Protein AF-A0A550HE58-F1 (afdb_monomer_lite)

pLDDT: mean 81.46, std 20.0, range [31.56, 97.31]

Secondary structure (DSSP, 8-state):
--------------TTSSSSTTS-HHHHHHHHHHHHHHHHSSPPPHHHHHHHHHTTT---TTSPPPPHHHHGGGHHHHHHHHHHHHHHHH-SS--HHHHHHHHHHTT-B-GGGPBPPHHHHHTTHHHHHHHHHHHHHHTTTS------

Sequence (148 aa):
MKASLKNTPPGDTPASTTTLSELSTVDRYYLAWHTFQQQHGHEPQGPELSQYLAERNVLDRKGKHIKPRALTRYYLEFRIYSTWAEHRAHTTNPRLDQVARDLTQRGVTAQYNKPIRASDLNKYLDTFQRRYNTLQTRSGAAPIRAAR

Radius of gyration: 20.32 Å; chains: 1; bounding box: 31×35×84 Å

Foldseek 3Di:
DDDDDDDDDPDDPPPDPPQPPPDDLVLLLLVLQVVCCVVPVDGDQLVRSQVSCVVVQNAPPVSHGDGSVVSVVCVLVSLLLVLQLVQVVVDVDRDLQVSQVVCVVVQRADPPSHRQHSVNCVVCVVVSVVSSVSVVVVCPVDDPDDDD

Structure (mmCIF, N/CA/C/O backbone):
data_AF-A0A550HE58-F1
#
_entry.id   AF-A0A550HE58-F1
#
loop_
_atom_site.group_PDB
_atom_site.id
_atom_site.type_symbol
_atom_site.label_atom_id
_atom_site.label_alt_id
_atom_site.label_comp_id
_atom_site.label_asym_id
_atom_site.label_entity_id
_atom_site.label_seq_id
_atom_site.pdbx_PDB_ins_code
_atom_site.Cartn_x
_atom_site.Cartn_y
_atom_site.Cartn_z
_atom_site.occupancy
_atom_site.B_iso_or_equiv
_atom_site.auth_seq_id
_atom_site.auth_comp_id
_atom_site.auth_asym_id
_atom_site.auth_atom_id
_atom_site.pdbx_PDB_model_num
ATOM 1 N N . MET A 1 1 ? -0.180 -14.732 66.973 1.00 36.84 1 MET A N 1
ATOM 2 C CA . MET A 1 1 ? 0.874 -14.098 66.151 1.00 36.84 1 MET A CA 1
ATOM 3 C C . MET A 1 1 ? 0.758 -14.627 64.724 1.00 36.84 1 MET A C 1
ATOM 5 O O . MET A 1 1 ? 0.722 -15.837 64.612 1.00 36.84 1 MET A O 1
ATOM 9 N N . LYS A 1 2 ? 0.672 -13.717 63.728 1.00 38.09 2 LYS A N 1
ATOM 10 C CA . LYS A 1 2 ? 1.151 -13.763 62.314 1.00 38.09 2 LYS A CA 1
ATOM 11 C C . LYS A 1 2 ? 0.925 -15.048 61.475 1.00 38.09 2 LYS A C 1
ATOM 13 O O . LYS A 1 2 ? 1.176 -16.132 61.955 1.00 38.09 2 LYS A O 1
ATOM 18 N N . ALA A 1 3 ? 0.629 -15.053 60.175 1.00 39.09 3 ALA A N 1
ATOM 19 C CA . ALA A 1 3 ? 0.232 -14.087 59.152 1.00 39.09 3 ALA A CA 1
ATOM 20 C C . ALA A 1 3 ? -0.089 -14.899 57.867 1.00 39.09 3 ALA A C 1
ATOM 22 O O . ALA A 1 3 ? 0.381 -16.020 57.700 1.00 39.09 3 ALA A O 1
ATOM 23 N N . SER A 1 4 ? -0.885 -14.294 56.985 1.00 43.75 4 SER A N 1
ATOM 24 C CA . SER A 1 4 ? -1.260 -14.696 55.615 1.00 43.75 4 SER A CA 1
ATOM 25 C C . SER A 1 4 ? -0.083 -14.906 54.647 1.00 43.75 4 SER A C 1
ATOM 27 O O . SER A 1 4 ? 0.916 -14.226 54.830 1.00 43.75 4 SER A O 1
ATOM 29 N N . LEU A 1 5 ? -0.271 -15.710 53.580 1.00 47.97 5 LEU A N 1
ATOM 30 C CA . LEU A 1 5 ? 0.223 -15.552 52.178 1.00 47.97 5 LEU A CA 1
ATOM 31 C C . LEU A 1 5 ? -0.091 -16.862 51.397 1.00 47.97 5 LEU A C 1
ATOM 33 O O . LEU A 1 5 ? 0.506 -17.891 51.676 1.00 47.97 5 LEU A O 1
ATOM 37 N N . LYS A 1 6 ? -1.202 -16.984 50.647 1.00 45.66 6 LYS A N 1
ATOM 38 C CA . LYS A 1 6 ? -1.420 -16.647 49.213 1.00 45.66 6 LYS A CA 1
ATOM 39 C C . LYS A 1 6 ? -0.361 -17.196 48.237 1.00 45.66 6 LYS A C 1
ATOM 41 O O . LYS A 1 6 ? 0.800 -16.837 48.382 1.00 45.66 6 LYS A O 1
ATOM 46 N N . ASN A 1 7 ? -0.809 -17.972 47.231 1.00 44.19 7 ASN A N 1
ATOM 47 C CA . ASN A 1 7 ? -0.508 -17.876 45.776 1.00 44.19 7 ASN A CA 1
ATOM 48 C C . ASN A 1 7 ? -0.814 -19.231 45.085 1.00 44.19 7 ASN A C 1
ATOM 50 O O . ASN A 1 7 ? -0.110 -20.206 45.303 1.00 44.19 7 ASN A O 1
ATOM 54 N N . THR A 1 8 ? -2.004 -19.417 44.500 1.00 53.84 8 THR A N 1
ATOM 55 C CA . THR A 1 8 ? -2.363 -19.187 43.076 1.00 53.84 8 THR A CA 1
ATOM 56 C C . THR A 1 8 ? -1.645 -20.147 42.103 1.00 53.84 8 THR A C 1
ATOM 58 O O . THR A 1 8 ? -0.421 -20.080 42.006 1.00 53.84 8 THR A O 1
ATOM 61 N N . PRO A 1 9 ? -2.365 -21.015 41.356 1.00 48.56 9 PRO A N 1
ATOM 62 C CA . PRO A 1 9 ? -1.778 -21.782 40.252 1.00 48.56 9 PRO A CA 1
ATOM 63 C C . PRO A 1 9 ? -1.384 -20.835 39.102 1.00 48.56 9 PRO A C 1
ATOM 65 O O . PRO A 1 9 ? -2.084 -19.843 38.893 1.00 48.56 9 PRO A O 1
ATOM 68 N N . PRO A 1 10 ? -0.317 -21.102 38.325 1.00 45.88 10 PRO A N 1
ATOM 69 C CA . PRO A 1 10 ? 0.015 -20.297 37.153 1.00 45.88 10 PRO A CA 1
ATOM 70 C C . PRO A 1 10 ? -0.951 -20.641 36.008 1.00 45.88 10 PRO A C 1
ATOM 72 O O . PRO A 1 10 ? -0.620 -21.377 35.084 1.00 45.88 10 PRO A O 1
ATOM 75 N N . GLY A 1 11 ? -2.184 -20.152 36.115 1.00 48.72 11 GLY A N 1
ATOM 76 C CA . GLY A 1 11 ? -3.120 -20.023 35.007 1.00 48.72 11 GLY A CA 1
ATOM 77 C C . GLY A 1 11 ? -2.945 -18.651 34.366 1.00 48.72 11 GLY A C 1
ATOM 78 O O . GLY A 1 11 ? -2.772 -17.660 35.070 1.00 48.72 11 GLY A O 1
ATOM 79 N N . ASP A 1 12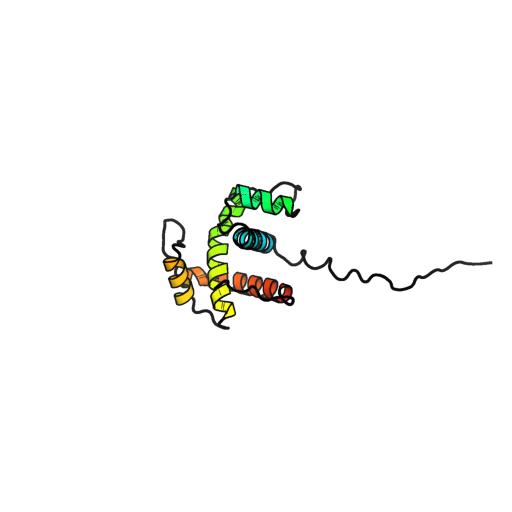 ? -2.996 -18.630 33.040 1.00 46.09 12 ASP A N 1
ATOM 80 C CA . ASP A 1 12 ? -2.936 -17.460 32.163 1.00 46.09 12 ASP A CA 1
ATOM 81 C C . ASP A 1 12 ? -1.553 -16.832 31.978 1.00 46.09 12 ASP A C 1
ATOM 83 O O . ASP A 1 12 ? -1.205 -15.768 32.484 1.00 46.09 12 ASP A O 1
ATOM 87 N N . THR A 1 13 ? -0.782 -17.470 31.097 1.00 50.56 13 THR A N 1
ATOM 88 C CA . THR A 1 13 ? 0.074 -16.712 30.182 1.00 50.56 13 THR A CA 1
ATOM 89 C C . THR A 1 13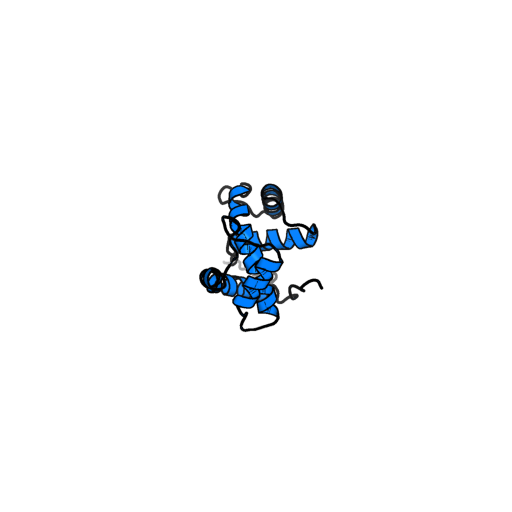 ? -0.853 -15.953 29.225 1.00 50.56 13 THR A C 1
ATOM 91 O O . THR A 1 13 ? -1.512 -16.611 28.417 1.00 50.56 13 THR A O 1
ATOM 94 N N . PRO A 1 14 ? -0.919 -14.608 29.220 1.00 47.88 14 PRO A N 1
ATOM 95 C CA . PRO A 1 14 ? -1.511 -13.891 28.102 1.00 47.88 14 PRO A CA 1
ATOM 96 C C . PRO A 1 14 ? -0.517 -13.934 26.934 1.00 47.88 14 PRO A C 1
ATOM 98 O O . PRO A 1 14 ? 0.147 -12.952 26.602 1.00 47.88 14 PRO A O 1
ATOM 101 N N . ALA A 1 15 ? -0.382 -15.097 26.301 1.00 48.69 15 ALA A N 1
ATOM 102 C CA . ALA A 1 15 ? 0.158 -15.151 24.958 1.00 48.69 15 ALA A CA 1
ATOM 103 C C . ALA A 1 15 ? -0.900 -14.519 24.044 1.00 48.69 15 ALA A C 1
ATOM 105 O O . ALA A 1 15 ? -1.986 -15.077 23.913 1.00 48.69 15 ALA A O 1
ATOM 106 N N . SER A 1 16 ? -0.567 -13.375 23.429 1.00 44.69 16 SER A N 1
ATOM 107 C CA . SER A 1 16 ? -1.172 -12.788 22.205 1.00 44.69 16 SER A CA 1
ATOM 108 C C . SER A 1 16 ? -1.616 -11.316 22.246 1.00 44.69 16 SER A C 1
ATOM 110 O O . SER A 1 16 ? -2.237 -10.869 21.284 1.00 44.69 16 SER A O 1
ATOM 112 N N . THR A 1 17 ? -1.237 -10.498 23.236 1.00 39.91 17 THR A N 1
ATOM 113 C CA . THR A 1 17 ? -1.497 -9.032 23.155 1.00 39.91 17 THR A CA 1
ATOM 114 C C . THR A 1 17 ? -0.313 -8.216 22.610 1.00 39.91 17 THR A C 1
ATOM 116 O O . THR A 1 17 ? -0.454 -7.028 22.330 1.00 39.91 17 THR A O 1
ATOM 119 N N . THR A 1 18 ? 0.844 -8.841 22.369 1.00 40.28 18 THR A N 1
ATOM 120 C CA . THR A 1 18 ? 2.075 -8.174 21.884 1.00 40.28 18 THR A CA 1
ATOM 121 C C . THR A 1 18 ? 2.154 -8.053 20.350 1.00 40.28 18 THR A C 1
ATOM 123 O O . THR A 1 18 ? 3.199 -7.730 19.807 1.00 40.28 18 THR A O 1
ATOM 126 N N . THR A 1 19 ? 1.080 -8.312 19.594 1.00 51.94 19 THR A N 1
ATOM 127 C CA . THR A 1 19 ? 1.195 -8.507 18.129 1.00 51.94 19 THR A CA 1
ATOM 128 C C . THR A 1 19 ? 0.869 -7.277 17.267 1.00 51.94 19 THR A C 1
ATOM 130 O O . THR A 1 19 ? 1.211 -7.254 16.086 1.00 51.94 19 THR A O 1
ATOM 133 N N . LEU A 1 20 ? 0.235 -6.225 17.808 1.00 51.94 20 LEU A N 1
ATOM 134 C CA . LEU A 1 20 ? -0.085 -4.989 17.060 1.00 51.94 20 LEU A CA 1
ATOM 135 C C . LEU A 1 20 ? 0.863 -3.812 17.344 1.00 51.94 20 LEU A C 1
ATOM 137 O O . LEU A 1 20 ? 0.947 -2.904 16.511 1.00 51.94 20 LEU A O 1
ATOM 141 N N . SER A 1 21 ? 1.573 -3.836 18.477 1.00 52.69 21 SER A N 1
ATOM 142 C CA . SER A 1 21 ? 2.456 -2.744 18.917 1.00 52.69 21 SER A CA 1
ATOM 143 C C . SER A 1 21 ? 3.740 -2.617 18.091 1.00 52.69 21 SER A C 1
ATOM 145 O O . SER A 1 21 ? 4.291 -1.525 18.009 1.00 52.69 21 SER A O 1
ATOM 147 N N . GLU A 1 22 ? 4.188 -3.687 17.428 1.00 70.25 22 GLU A N 1
ATOM 148 C CA . GLU A 1 22 ? 5.395 -3.672 16.580 1.00 70.25 22 GLU A CA 1
ATOM 149 C C . GLU A 1 22 ? 5.136 -3.168 15.152 1.00 70.25 22 GLU A C 1
ATOM 151 O O . GLU A 1 22 ? 6.059 -2.743 14.447 1.00 70.25 22 GLU A O 1
ATOM 156 N N . LEU A 1 23 ? 3.875 -3.183 14.701 1.00 81.56 23 LEU A N 1
ATOM 157 C CA . LEU A 1 23 ? 3.534 -2.636 13.394 1.00 81.56 23 LEU A CA 1
ATOM 158 C C . LEU A 1 23 ? 3.645 -1.118 13.419 1.00 81.56 23 LEU A C 1
ATOM 160 O O . LEU A 1 23 ? 3.091 -0.442 14.295 1.00 81.56 23 LEU A O 1
ATOM 164 N N . SER A 1 24 ? 4.277 -0.562 12.386 1.00 88.50 24 SER A N 1
ATOM 165 C CA . SER A 1 24 ? 4.153 0.872 12.175 1.00 88.50 24 SER A CA 1
ATOM 166 C C . SER A 1 24 ? 2.705 1.199 11.809 1.00 88.50 24 SER A C 1
ATOM 168 O O . SER A 1 24 ? 1.944 0.361 11.316 1.00 88.50 24 SER A O 1
ATOM 170 N N . THR A 1 25 ? 2.320 2.453 12.011 1.00 89.88 25 THR A N 1
ATOM 171 C CA . THR A 1 25 ? 1.012 2.950 11.577 1.00 89.88 25 THR A CA 1
ATOM 172 C C . THR A 1 25 ? 0.768 2.696 10.088 1.00 89.88 25 THR A C 1
ATOM 174 O O . THR A 1 25 ? -0.330 2.296 9.712 1.00 89.88 25 THR A O 1
ATOM 177 N N . VAL A 1 26 ? 1.797 2.849 9.252 1.00 91.75 26 VAL A N 1
ATOM 178 C CA . VAL A 1 26 ? 1.692 2.615 7.807 1.00 91.75 26 VAL A CA 1
ATOM 179 C C . VAL A 1 26 ? 1.499 1.128 7.496 1.00 91.75 26 VAL A C 1
ATOM 181 O O . VAL A 1 26 ? 0.722 0.796 6.607 1.00 91.75 26 VAL A O 1
ATOM 184 N N . ASP A 1 27 ? 2.118 0.223 8.261 1.00 91.88 27 ASP A N 1
ATOM 185 C CA . ASP A 1 27 ? 1.924 -1.224 8.078 1.00 91.88 27 ASP A CA 1
ATOM 186 C C . ASP A 1 27 ? 0.485 -1.642 8.421 1.00 91.88 27 ASP A C 1
ATOM 188 O O . ASP A 1 27 ? -0.104 -2.463 7.720 1.00 91.88 27 ASP A O 1
ATOM 192 N N . ARG A 1 28 ? -0.122 -1.031 9.451 1.00 91.69 28 ARG A N 1
ATOM 193 C CA . ARG A 1 28 ? -1.549 -1.234 9.764 1.00 91.69 28 ARG A CA 1
ATOM 194 C C . ARG A 1 28 ? -2.457 -0.747 8.634 1.00 91.69 28 ARG A C 1
ATOM 196 O O . ARG A 1 28 ? -3.420 -1.430 8.297 1.00 91.69 28 ARG A O 1
ATOM 203 N N . TYR A 1 29 ? -2.144 0.399 8.031 1.00 94.50 29 TYR A N 1
ATOM 204 C CA . TYR A 1 29 ? -2.897 0.915 6.883 1.00 94.50 29 TYR A CA 1
ATOM 205 C C . TYR A 1 29 ? -2.765 0.008 5.664 1.00 94.50 29 TYR A C 1
ATOM 207 O O . TYR A 1 29 ? -3.769 -0.275 5.017 1.00 94.50 29 TYR A O 1
ATOM 215 N N . TYR A 1 30 ? -1.554 -0.483 5.386 1.00 95.25 30 TYR A N 1
ATOM 216 C CA . TYR A 1 30 ? -1.318 -1.432 4.305 1.00 95.25 30 TYR A CA 1
ATOM 217 C C . TYR A 1 30 ? -2.129 -2.715 4.505 1.00 95.25 30 TYR A C 1
ATOM 219 O O . TYR A 1 30 ? -2.826 -3.142 3.591 1.00 95.25 30 TYR A O 1
ATOM 227 N N . LEU A 1 31 ? -2.089 -3.308 5.703 1.00 93.50 31 LEU A N 1
ATOM 228 C CA . LEU A 1 31 ? -2.852 -4.523 5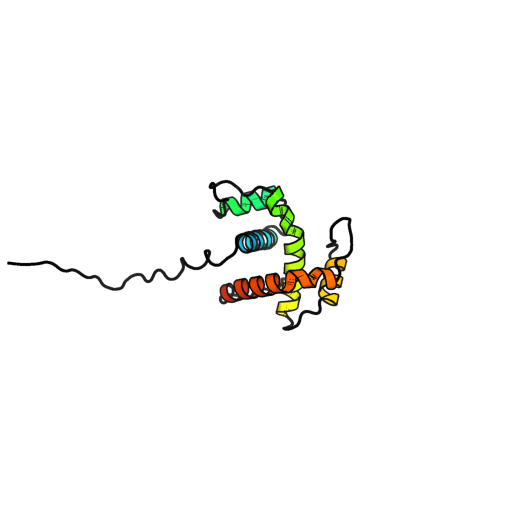.998 1.00 93.50 31 LEU A CA 1
ATOM 229 C C . LEU A 1 31 ? -4.354 -4.312 5.830 1.00 93.50 31 LEU A C 1
ATOM 231 O O . LEU A 1 31 ? -5.026 -5.165 5.255 1.00 93.50 31 LEU A O 1
ATOM 235 N N . ALA A 1 32 ? -4.878 -3.179 6.295 1.00 94.62 32 ALA A N 1
ATOM 236 C CA . ALA A 1 32 ? -6.279 -2.837 6.108 1.00 94.62 32 ALA A CA 1
ATOM 237 C C . ALA A 1 32 ? -6.631 -2.686 4.620 1.00 94.62 32 ALA A C 1
ATOM 239 O O . ALA A 1 32 ? -7.587 -3.302 4.161 1.00 94.62 32 ALA A O 1
ATOM 240 N N . TRP A 1 33 ? -5.821 -1.944 3.860 1.00 96.50 33 TRP A N 1
ATOM 241 C CA . TRP A 1 33 ? -5.991 -1.732 2.419 1.00 96.50 33 TRP A CA 1
ATOM 242 C C . TRP A 1 33 ? -5.919 -3.041 1.621 1.00 96.50 33 TRP A C 1
ATOM 244 O O . TRP A 1 33 ? -6.740 -3.280 0.736 1.00 96.50 33 TRP A O 1
ATOM 254 N N . HIS A 1 34 ? -4.972 -3.915 1.961 1.00 94.81 34 HIS A N 1
ATOM 255 C CA . HIS A 1 34 ? -4.812 -5.220 1.328 1.00 94.81 34 HIS A CA 1
ATOM 256 C C . HIS A 1 34 ? -5.978 -6.154 1.676 1.00 94.81 34 HIS A C 1
ATOM 258 O O . HIS A 1 34 ? -6.555 -6.777 0.793 1.00 94.81 34 HIS A O 1
ATOM 264 N N . THR A 1 35 ? -6.379 -6.219 2.950 1.00 93.75 35 THR A N 1
ATOM 265 C CA . THR A 1 35 ? -7.501 -7.071 3.383 1.00 93.75 35 THR A CA 1
ATOM 266 C C . THR A 1 35 ? -8.822 -6.606 2.777 1.00 93.75 35 THR A C 1
ATOM 268 O O . THR A 1 35 ? -9.613 -7.443 2.357 1.00 93.75 35 THR A O 1
ATOM 271 N N . PHE A 1 36 ? -9.043 -5.291 2.676 1.00 95.62 36 PHE A N 1
ATOM 272 C CA . PHE A 1 36 ? -10.224 -4.740 2.015 1.00 95.62 36 PHE A CA 1
ATOM 273 C C . PHE A 1 36 ? -10.334 -5.253 0.574 1.00 95.62 36 PHE A C 1
ATOM 275 O O . PHE A 1 36 ? -11.374 -5.770 0.186 1.00 95.62 36 PHE A O 1
ATOM 282 N N . GLN A 1 37 ? -9.248 -5.193 -0.204 1.00 95.38 37 GLN A N 1
ATOM 283 C CA . GLN A 1 37 ? -9.245 -5.703 -1.580 1.00 95.38 37 GLN A CA 1
ATOM 284 C C . GLN A 1 37 ? -9.559 -7.194 -1.667 1.00 95.38 37 GLN A C 1
ATOM 286 O O . GLN A 1 37 ? -10.313 -7.601 -2.543 1.00 95.38 37 GLN A O 1
ATOM 291 N N . GLN A 1 38 ? -9.027 -8.003 -0.749 1.00 93.06 38 GLN A N 1
ATOM 292 C CA . GLN A 1 38 ? -9.325 -9.438 -0.708 1.00 93.06 38 GLN A CA 1
ATOM 293 C C . GLN A 1 38 ? -10.805 -9.717 -0.402 1.00 93.06 38 GLN A C 1
ATOM 295 O O . GLN A 1 38 ? -11.355 -10.700 -0.885 1.00 93.06 38 GLN A O 1
ATOM 300 N N . GLN A 1 39 ? -11.454 -8.861 0.392 1.00 94.38 39 GLN A N 1
ATOM 301 C CA . GLN A 1 39 ? -12.861 -9.019 0.775 1.00 94.38 39 GLN A CA 1
ATOM 302 C C . GLN A 1 39 ? -13.835 -8.465 -0.270 1.00 94.38 39 GLN A C 1
ATOM 304 O O . GLN A 1 39 ? -14.884 -9.060 -0.498 1.00 94.38 39 GLN A O 1
ATOM 309 N N . HIS A 1 40 ? -13.499 -7.337 -0.893 1.00 94.38 40 HIS A N 1
ATOM 310 C CA . HIS A 1 40 ? -14.412 -6.583 -1.756 1.00 94.38 40 HIS A CA 1
ATOM 311 C C . HIS A 1 40 ? -14.085 -6.696 -3.252 1.00 94.38 40 HIS A C 1
ATOM 313 O O . HIS A 1 40 ? -14.884 -6.280 -4.086 1.00 94.38 40 HIS A O 1
ATOM 319 N N . GLY A 1 41 ? -12.921 -7.240 -3.618 1.00 93.69 41 GLY A N 1
ATOM 320 C CA . GLY A 1 41 ? -12.500 -7.415 -5.012 1.00 93.69 41 GLY A CA 1
ATOM 321 C C . GLY A 1 41 ? -12.080 -6.126 -5.727 1.00 93.69 41 GLY A C 1
ATOM 322 O O . GLY A 1 41 ? -11.767 -6.167 -6.914 1.00 93.69 41 GLY A O 1
ATOM 323 N N . HIS A 1 42 ? -12.049 -4.986 -5.033 1.00 93.44 42 HIS A N 1
ATOM 324 C CA . HIS A 1 42 ? -11.599 -3.708 -5.580 1.00 93.44 42 HIS A CA 1
ATOM 325 C C . HIS A 1 42 ? -10.764 -2.916 -4.573 1.00 93.44 42 HIS A C 1
ATOM 327 O O . HIS A 1 42 ? -10.812 -3.143 -3.362 1.00 93.44 42 HIS A O 1
ATOM 333 N N . GLU A 1 43 ? -9.994 -1.956 -5.080 1.00 93.50 43 GLU A N 1
ATOM 334 C CA . GLU A 1 43 ? -9.230 -1.043 -4.237 1.00 93.50 43 GLU A CA 1
ATOM 335 C C . GLU A 1 43 ? -10.165 -0.078 -3.484 1.00 93.50 43 GLU A C 1
ATOM 337 O O . GLU A 1 43 ? -11.052 0.505 -4.119 1.00 93.50 43 GLU A O 1
ATOM 342 N N . PRO A 1 44 ? -9.986 0.130 -2.163 1.00 95.31 44 PRO A N 1
ATOM 343 C CA . PRO A 1 44 ? -10.836 1.044 -1.410 1.00 95.31 44 PRO A CA 1
ATOM 344 C C . PRO A 1 44 ? -10.567 2.499 -1.782 1.00 95.31 44 PRO A C 1
ATOM 346 O O . PRO A 1 44 ? -9.419 2.949 -1.839 1.00 95.31 44 PRO A O 1
ATOM 349 N N . GLN A 1 45 ? -11.617 3.302 -1.879 1.00 95.81 45 GLN A N 1
ATOM 350 C CA . GLN A 1 45 ? -11.514 4.753 -1.843 1.00 95.81 45 GLN A CA 1
ATOM 351 C C . GLN A 1 45 ? -11.078 5.239 -0.452 1.00 95.81 45 GLN A C 1
ATOM 353 O O . GLN A 1 45 ? -11.185 4.539 0.555 1.00 95.81 45 GLN A O 1
ATOM 358 N N . GLY A 1 46 ? -10.579 6.476 -0.371 1.00 95.12 46 GLY A N 1
ATOM 359 C CA . GLY A 1 46 ? -10.097 7.046 0.893 1.00 95.12 46 GLY A CA 1
ATOM 360 C C . GLY A 1 46 ? -11.112 6.979 2.053 1.00 95.12 46 GLY A C 1
ATOM 361 O O . GLY A 1 46 ? -10.707 6.624 3.162 1.00 95.12 46 GLY A O 1
ATOM 362 N N . PRO A 1 47 ? -12.401 7.328 1.846 1.00 96.94 47 PRO A N 1
ATOM 363 C CA . PRO A 1 47 ? -13.438 7.183 2.870 1.00 96.94 47 PRO A CA 1
ATOM 364 C C . PRO A 1 47 ? -13.701 5.730 3.272 1.00 96.94 47 PRO A C 1
ATOM 366 O O . PRO A 1 47 ? -13.807 5.455 4.463 1.00 96.94 47 PRO A O 1
ATOM 369 N N . GLU A 1 48 ? -13.724 4.805 2.312 1.00 97.31 48 GLU A N 1
ATOM 370 C CA . GLU A 1 48 ? -13.952 3.376 2.569 1.00 97.31 48 GLU A CA 1
ATOM 371 C C . GLU A 1 48 ? -12.844 2.799 3.448 1.00 97.31 48 GLU A C 1
ATOM 373 O O . GLU A 1 48 ? -13.123 2.172 4.466 1.00 97.31 48 GLU A O 1
ATOM 378 N N . LEU A 1 49 ? -11.577 3.097 3.136 1.00 96.94 49 LEU A N 1
ATOM 379 C CA . LEU A 1 49 ? -10.465 2.643 3.969 1.00 96.94 49 LEU A CA 1
ATOM 380 C C . LEU A 1 49 ? -10.479 3.297 5.357 1.00 96.94 49 LEU A C 1
ATOM 382 O O . LEU A 1 49 ? -10.149 2.650 6.349 1.00 96.94 49 LEU A O 1
ATOM 386 N N . SER A 1 50 ? -10.853 4.577 5.438 1.00 96.50 50 SER A N 1
ATOM 387 C CA . SER A 1 50 ? -10.992 5.297 6.710 1.00 96.50 50 SER A CA 1
ATOM 388 C C . SER A 1 50 ? -12.021 4.634 7.625 1.00 96.50 50 SER A C 1
ATOM 390 O O . SER A 1 50 ? -11.732 4.386 8.797 1.00 96.50 50 SER A O 1
ATOM 392 N N . GLN A 1 51 ? -13.190 4.301 7.077 1.00 96.31 51 GLN A N 1
ATOM 393 C CA . GLN A 1 51 ? -14.242 3.590 7.793 1.00 96.31 51 GLN A CA 1
ATOM 394 C C . GLN A 1 51 ? -13.793 2.175 8.177 1.00 96.31 51 GLN A C 1
ATOM 396 O O . GLN A 1 51 ? -13.880 1.802 9.344 1.00 96.31 51 GLN A O 1
ATOM 401 N N . TYR A 1 52 ? -13.227 1.425 7.232 1.00 95.62 52 TYR A N 1
ATOM 402 C CA . TYR A 1 52 ? -12.764 0.055 7.451 1.00 95.62 52 TYR A CA 1
ATOM 403 C C . TYR A 1 52 ? -11.700 -0.053 8.559 1.00 95.62 52 TYR A C 1
ATOM 405 O O . TYR A 1 52 ? -11.659 -1.033 9.311 1.00 95.62 52 TYR A O 1
ATOM 413 N N . LEU A 1 53 ? -10.840 0.966 8.682 1.00 94.69 53 LEU A N 1
ATOM 414 C CA . LEU A 1 53 ? -9.878 1.112 9.778 1.00 94.69 53 LEU A CA 1
ATOM 415 C C . LEU A 1 53 ? -10.567 1.399 11.118 1.00 94.69 53 LEU A C 1
ATOM 417 O O . LEU A 1 53 ? -10.210 0.786 12.125 1.00 94.69 53 LEU A O 1
ATOM 421 N N . ALA A 1 54 ? -11.553 2.298 11.136 1.00 94.38 54 ALA A N 1
ATOM 422 C CA . ALA A 1 54 ? -12.288 2.655 12.347 1.00 94.38 54 ALA A CA 1
ATOM 423 C C . ALA A 1 54 ? -13.089 1.471 12.914 1.00 94.38 54 ALA A C 1
ATOM 425 O O . ALA A 1 54 ? -13.033 1.222 14.115 1.00 94.38 54 ALA A O 1
ATOM 426 N N . GLU A 1 55 ? -13.732 0.677 12.053 1.00 93.44 55 GLU A N 1
ATOM 427 C CA . GLU A 1 55 ? -14.423 -0.572 12.426 1.00 93.44 55 GLU A CA 1
ATOM 428 C C . GLU A 1 55 ? -13.489 -1.590 13.105 1.00 93.44 55 GLU A C 1
ATOM 430 O O . GLU A 1 55 ? -13.930 -2.432 13.882 1.00 93.44 55 GLU A O 1
ATOM 435 N N . ARG A 1 56 ? -12.177 -1.496 12.849 1.00 89.81 56 ARG A N 1
ATOM 436 C CA . ARG A 1 56 ? -11.121 -2.334 13.447 1.00 89.81 56 ARG A CA 1
ATOM 437 C C . ARG A 1 56 ? -10.362 -1.628 14.568 1.00 89.81 56 ARG A C 1
ATOM 439 O O . ARG A 1 56 ? -9.269 -2.055 14.938 1.00 89.81 56 ARG A O 1
ATOM 446 N N . ASN A 1 57 ? -10.924 -0.542 15.094 1.00 90.19 57 ASN A N 1
ATOM 447 C CA . ASN A 1 57 ? -10.352 0.270 16.162 1.00 90.19 57 ASN A CA 1
ATOM 448 C C . ASN A 1 57 ? -8.952 0.842 15.833 1.00 90.19 57 ASN A C 1
ATOM 450 O O . ASN A 1 57 ? -8.148 1.116 16.726 1.00 90.19 57 ASN A O 1
ATOM 454 N N . VAL A 1 58 ? -8.638 1.035 14.544 1.00 90.12 58 VAL A N 1
ATOM 455 C CA . VAL A 1 58 ? -7.419 1.722 14.092 1.00 90.12 58 VAL A CA 1
ATOM 456 C C . VAL A 1 58 ? -7.737 3.201 13.885 1.00 90.12 58 VAL A C 1
ATOM 458 O O . VAL A 1 58 ? -8.151 3.635 12.810 1.00 90.12 58 VAL A O 1
ATOM 461 N N . LEU A 1 59 ? -7.540 3.973 14.950 1.00 90.81 59 LEU A N 1
ATOM 462 C CA . LEU A 1 59 ? -7.882 5.393 15.034 1.00 90.81 59 LEU A CA 1
ATOM 463 C C . LEU A 1 59 ? -6.628 6.276 15.102 1.00 90.81 59 LEU A C 1
ATOM 465 O O . LEU A 1 59 ? -5.504 5.799 15.281 1.00 90.81 59 LEU A O 1
ATOM 469 N N . ASP A 1 60 ? -6.809 7.586 14.932 1.00 88.44 60 ASP A N 1
ATOM 470 C CA . ASP A 1 60 ? -5.736 8.556 15.128 1.00 88.44 60 ASP A CA 1
ATOM 471 C C . ASP A 1 60 ? -5.416 8.743 16.623 1.00 88.44 60 ASP A C 1
ATOM 473 O O . ASP A 1 60 ? -6.078 8.207 17.512 1.00 88.44 60 ASP A O 1
ATOM 477 N N . ARG A 1 61 ? -4.397 9.557 16.924 1.00 85.25 61 ARG A N 1
ATOM 478 C CA . ARG A 1 61 ? -3.979 9.841 18.311 1.00 85.25 61 ARG A CA 1
ATOM 479 C C . ARG A 1 61 ? -5.065 10.504 19.170 1.00 85.25 61 ARG A C 1
ATOM 481 O O . ARG A 1 61 ? -4.907 10.566 20.382 1.00 85.25 61 ARG A O 1
ATOM 488 N N . LYS A 1 62 ? -6.120 11.047 18.558 1.00 89.94 62 LYS A N 1
ATOM 489 C CA . LYS A 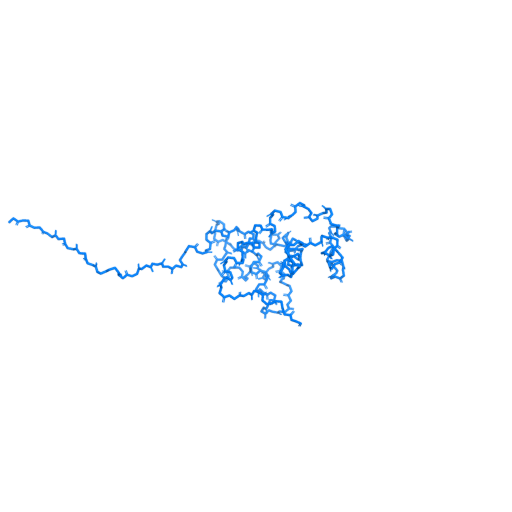1 62 ? -7.261 11.687 19.224 1.00 89.94 62 LYS A CA 1
ATOM 490 C C . LYS A 1 62 ? -8.491 10.769 19.262 1.00 89.94 62 LYS A C 1
ATOM 492 O O . LYS A 1 62 ? -9.572 11.253 19.586 1.00 89.94 62 LYS A O 1
ATOM 497 N N . GLY A 1 63 ? -8.351 9.491 18.898 1.00 89.00 63 GLY A N 1
ATOM 498 C CA . GLY A 1 63 ? -9.464 8.543 18.825 1.00 89.00 63 GLY A CA 1
ATOM 499 C C . GLY A 1 63 ? -10.435 8.828 17.675 1.00 89.00 63 GLY A C 1
ATOM 500 O O . GLY A 1 63 ? -11.592 8.430 17.740 1.00 89.00 63 GLY A O 1
ATOM 501 N N . LYS A 1 64 ? -10.005 9.550 16.635 1.00 91.81 64 LYS A N 1
ATOM 502 C CA . LYS A 1 64 ? -10.831 9.876 15.465 1.00 91.81 64 LYS A CA 1
ATOM 503 C C . LYS A 1 64 ? -10.477 9.000 14.271 1.00 91.81 64 LYS A C 1
ATOM 505 O O . LYS A 1 64 ? -9.391 8.429 14.192 1.00 91.81 64 LYS A O 1
ATOM 510 N N . HIS A 1 65 ? -11.384 8.948 13.301 1.00 93.25 65 HIS A N 1
ATOM 511 C CA . HIS A 1 65 ? -11.132 8.284 12.026 1.00 93.25 65 HIS A CA 1
ATOM 512 C C . HIS A 1 65 ? -9.910 8.898 11.332 1.00 93.25 65 HIS A C 1
ATOM 514 O O . HIS A 1 65 ? -9.722 10.121 11.321 1.00 93.25 65 HIS A O 1
ATOM 520 N N . ILE A 1 66 ? -9.092 8.055 10.701 1.00 93.75 66 ILE A N 1
ATOM 521 C CA . ILE A 1 66 ? -7.958 8.533 9.910 1.00 93.75 66 ILE A CA 1
ATOM 522 C C . ILE A 1 66 ? -8.488 9.276 8.687 1.00 93.75 66 ILE A C 1
ATOM 524 O O . ILE A 1 66 ? -9.304 8.747 7.938 1.00 93.75 66 ILE A O 1
ATOM 528 N N . LYS A 1 67 ? -8.015 10.499 8.442 1.00 94.25 67 LYS A N 1
ATOM 529 C CA . LYS A 1 67 ? -8.503 11.303 7.313 1.00 94.25 67 LYS A CA 1
ATOM 530 C C . LYS A 1 67 ? -8.274 10.576 5.974 1.00 94.25 67 LYS A C 1
ATOM 532 O O . LYS A 1 67 ? -7.125 10.233 5.688 1.00 94.25 67 LYS A O 1
ATOM 537 N N . PRO A 1 68 ? -9.289 10.476 5.094 1.00 95.31 68 PRO A N 1
ATOM 538 C CA . PRO A 1 68 ? -9.160 9.875 3.762 1.00 95.31 68 PRO A CA 1
ATOM 539 C C . PRO A 1 68 ? -7.950 10.379 2.968 1.00 95.31 68 PRO A C 1
ATOM 541 O O . PRO A 1 68 ? -7.158 9.599 2.453 1.00 95.31 68 PRO A O 1
ATOM 544 N N . ARG A 1 69 ? -7.733 11.701 2.953 1.00 94.00 69 ARG A N 1
ATOM 545 C CA . ARG A 1 69 ? -6.607 12.335 2.245 1.00 94.00 69 ARG A CA 1
ATOM 546 C C . ARG A 1 69 ? -5.229 11.986 2.819 1.00 94.00 69 ARG A C 1
ATOM 548 O O . ARG A 1 69 ? -4.226 12.182 2.139 1.00 94.00 69 ARG A O 1
ATOM 555 N N . ALA A 1 70 ? -5.146 11.553 4.075 1.00 93.19 70 ALA A N 1
ATOM 556 C CA . ALA A 1 70 ? -3.894 11.055 4.638 1.00 93.19 70 ALA A CA 1
ATOM 557 C C . ALA A 1 70 ? -3.614 9.631 4.142 1.00 93.19 70 ALA A C 1
ATOM 559 O O . ALA A 1 70 ? -2.478 9.331 3.797 1.00 93.19 70 ALA A O 1
ATOM 560 N N . LEU A 1 71 ? -4.652 8.796 4.044 1.00 95.00 71 LEU A N 1
ATOM 561 C CA . LEU A 1 71 ? -4.557 7.410 3.587 1.00 95.00 71 LEU A CA 1
ATOM 562 C C . LEU A 1 71 ? -4.205 7.304 2.102 1.00 95.00 71 LEU A C 1
ATOM 564 O O . LEU A 1 71 ? -3.284 6.576 1.744 1.00 95.00 71 LEU A O 1
ATOM 568 N N . THR A 1 72 ? -4.872 8.081 1.244 1.00 94.06 72 THR A N 1
ATOM 569 C CA . THR A 1 72 ? -4.678 7.997 -0.215 1.00 94.06 72 THR A CA 1
ATOM 570 C C . THR A 1 72 ? -3.259 8.347 -0.668 1.00 94.06 72 THR A C 1
ATOM 572 O O . THR A 1 72 ? -2.824 7.900 -1.726 1.00 94.06 72 THR A O 1
ATOM 575 N N . ARG A 1 73 ? -2.489 9.084 0.147 1.00 93.69 73 ARG A N 1
ATOM 576 C CA . ARG A 1 73 ? -1.063 9.365 -0.109 1.00 93.69 73 ARG A CA 1
ATOM 577 C C . ARG A 1 73 ? -0.203 8.103 -0.129 1.00 93.69 73 ARG A C 1
ATOM 579 O O . ARG A 1 73 ? 0.843 8.110 -0.768 1.00 93.69 73 ARG A O 1
ATOM 586 N N . TYR A 1 74 ? -0.636 7.046 0.554 1.00 94.38 74 TYR A N 1
ATOM 587 C CA . TYR A 1 74 ? 0.095 5.785 0.642 1.00 94.38 74 TYR A CA 1
ATOM 588 C C . TYR A 1 74 ? -0.295 4.780 -0.446 1.00 94.38 74 TYR A C 1
ATOM 590 O O . TYR A 1 74 ? 0.416 3.801 -0.629 1.00 94.38 74 TYR A O 1
ATOM 598 N N . TYR A 1 75 ? -1.377 5.004 -1.200 1.00 94.88 75 TYR A N 1
ATOM 599 C CA . TYR A 1 75 ? -1.900 3.997 -2.138 1.00 94.88 75 TYR A CA 1
ATOM 600 C C . TYR A 1 75 ? -0.897 3.639 -3.230 1.00 94.88 75 TYR A C 1
ATOM 602 O O . TYR A 1 75 ? -0.720 2.468 -3.551 1.00 94.88 75 TYR A O 1
ATOM 610 N N . LEU A 1 76 ? -0.180 4.636 -3.756 1.00 93.88 76 LEU A N 1
ATOM 611 C CA . LEU A 1 76 ? 0.883 4.382 -4.724 1.00 93.88 76 LEU A CA 1
ATOM 612 C C . LEU A 1 76 ? 1.985 3.500 -4.120 1.00 93.88 76 LEU A C 1
ATOM 614 O O . LEU A 1 76 ? 2.378 2.514 -4.734 1.00 93.88 76 LEU A O 1
ATOM 618 N N . GLU A 1 77 ? 2.445 3.813 -2.905 1.00 94.56 77 GLU A N 1
ATOM 619 C CA . GLU A 1 77 ? 3.438 2.992 -2.201 1.00 94.56 77 GLU A CA 1
ATOM 620 C C . GLU A 1 77 ? 2.915 1.571 -1.954 1.00 94.56 77 GLU A C 1
ATOM 622 O O . GLU A 1 77 ? 3.668 0.615 -2.104 1.00 94.56 77 GLU A O 1
ATOM 627 N N . PHE A 1 78 ? 1.631 1.413 -1.623 1.00 95.56 78 PHE A N 1
ATOM 628 C CA . PHE A 1 78 ? 1.020 0.106 -1.386 1.00 95.56 78 PHE A CA 1
ATOM 629 C C . PHE A 1 78 ? 0.972 -0.747 -2.649 1.00 95.56 78 PHE A C 1
ATOM 631 O O . PHE A 1 78 ? 1.401 -1.894 -2.600 1.00 95.56 78 PHE A O 1
ATOM 638 N N . ARG A 1 79 ? 0.566 -0.186 -3.793 1.00 95.31 79 ARG A N 1
ATOM 639 C CA . ARG A 1 79 ? 0.586 -0.893 -5.088 1.00 95.31 79 ARG A CA 1
ATOM 640 C C . ARG A 1 79 ? 2.000 -1.320 -5.487 1.00 95.31 79 ARG A C 1
ATOM 642 O O . ARG A 1 79 ? 2.209 -2.453 -5.927 1.00 95.31 79 ARG A O 1
ATOM 649 N N . ILE A 1 80 ? 2.974 -0.422 -5.302 1.00 94.94 80 ILE A N 1
ATOM 650 C CA . ILE A 1 80 ? 4.392 -0.712 -5.550 1.00 94.94 80 ILE A CA 1
ATOM 651 C C . ILE A 1 80 ? 4.864 -1.846 -4.637 1.00 94.94 80 ILE A C 1
ATOM 653 O O . ILE A 1 80 ? 5.453 -2.814 -5.116 1.00 94.94 80 ILE A O 1
ATOM 657 N N . TYR A 1 81 ? 4.584 -1.742 -3.337 1.00 95.81 81 TYR A N 1
ATOM 658 C CA . TYR A 1 81 ? 4.975 -2.742 -2.354 1.00 95.81 81 TYR A CA 1
ATOM 659 C C . TYR A 1 81 ? 4.344 -4.105 -2.638 1.00 95.81 81 TYR A C 1
ATOM 661 O O . TYR A 1 81 ? 5.067 -5.092 -2.613 1.00 95.81 81 TYR A O 1
ATOM 669 N N . SER A 1 82 ? 3.041 -4.180 -2.933 1.00 94.62 82 SER A N 1
ATOM 670 C CA . SER A 1 82 ? 2.367 -5.446 -3.246 1.00 94.62 82 SER A CA 1
ATOM 671 C C . SER A 1 82 ? 3.003 -6.126 -4.454 1.00 94.62 82 SER A C 1
ATOM 673 O O . SER A 1 82 ? 3.368 -7.294 -4.365 1.00 94.62 82 SER A O 1
ATOM 675 N N . THR A 1 83 ? 3.265 -5.372 -5.528 1.00 94.81 83 THR A N 1
ATOM 676 C CA . THR A 1 83 ? 3.947 -5.916 -6.713 1.00 94.81 83 THR A CA 1
ATOM 677 C C . THR A 1 83 ? 5.362 -6.388 -6.364 1.00 94.81 83 THR A C 1
ATOM 679 O O . THR A 1 83 ? 5.753 -7.496 -6.711 1.00 94.81 83 THR A O 1
ATOM 682 N N . TRP A 1 84 ? 6.142 -5.603 -5.616 1.00 95.38 84 TRP A N 1
ATOM 683 C CA . TRP A 1 84 ? 7.475 -6.028 -5.173 1.00 95.38 84 TRP A CA 1
ATOM 684 C C . TRP A 1 84 ? 7.430 -7.271 -4.262 1.00 95.38 84 TRP A C 1
ATOM 686 O O . TRP A 1 84 ? 8.275 -8.158 -4.386 1.00 95.38 84 TRP A O 1
ATOM 696 N N . ALA A 1 85 ? 6.447 -7.358 -3.363 1.00 94.12 85 ALA A N 1
ATOM 697 C CA . ALA A 1 85 ? 6.287 -8.454 -2.413 1.00 94.12 85 ALA A CA 1
ATOM 698 C C . ALA A 1 85 ? 5.896 -9.767 -3.106 1.00 94.12 85 ALA A C 1
ATOM 700 O O . ALA A 1 85 ? 6.389 -10.819 -2.704 1.00 94.12 85 ALA A O 1
ATOM 701 N N . GLU A 1 86 ? 5.086 -9.710 -4.169 1.00 92.69 86 GLU A N 1
ATOM 702 C CA . GLU A 1 86 ? 4.802 -10.858 -5.042 1.00 92.69 86 GLU A CA 1
ATOM 703 C C . GLU A 1 86 ? 6.098 -11.411 -5.653 1.00 92.69 86 GLU A C 1
ATOM 705 O O . GLU A 1 86 ? 6.384 -12.602 -5.541 1.00 92.69 86 GLU A O 1
ATOM 710 N N . HIS A 1 87 ? 6.951 -10.545 -6.211 1.00 93.00 87 HIS A N 1
ATOM 711 C CA . HIS A 1 87 ? 8.266 -10.964 -6.713 1.00 93.00 87 HIS A CA 1
ATOM 712 C C . HIS A 1 87 ? 9.136 -11.552 -5.596 1.00 93.00 87 HIS A C 1
ATOM 714 O O . HIS A 1 87 ? 9.756 -12.600 -5.775 1.00 93.00 87 HIS A O 1
ATOM 720 N N . ARG A 1 88 ? 9.157 -10.921 -4.415 1.00 92.69 88 ARG A N 1
ATOM 721 C CA . ARG A 1 88 ? 9.934 -11.382 -3.250 1.00 92.69 88 ARG A CA 1
ATOM 722 C C . ARG A 1 88 ? 9.494 -12.748 -2.721 1.00 92.69 88 ARG A C 1
ATOM 724 O O . ARG A 1 88 ? 10.324 -13.452 -2.145 1.00 92.69 88 ARG A O 1
ATOM 731 N N . ALA A 1 89 ? 8.233 -13.126 -2.922 1.00 89.69 89 ALA A N 1
ATOM 732 C CA . ALA A 1 89 ? 7.718 -14.440 -2.549 1.00 89.69 89 ALA A CA 1
ATOM 733 C C . ALA A 1 89 ? 8.298 -15.571 -3.417 1.00 89.69 89 ALA A C 1
ATOM 735 O O . ALA A 1 89 ? 8.419 -16.700 -2.948 1.00 89.69 89 ALA A O 1
ATOM 736 N N . HIS A 1 90 ? 8.695 -15.268 -4.657 1.00 88.81 90 HIS A N 1
ATOM 737 C CA . HIS A 1 90 ? 9.256 -16.243 -5.600 1.00 88.81 90 HIS A CA 1
ATOM 738 C C . HIS A 1 90 ? 10.780 -16.168 -5.731 1.00 88.81 90 HIS A C 1
ATOM 740 O O . HIS A 1 90 ? 11.407 -17.127 -6.176 1.00 88.81 90 HIS A O 1
ATOM 746 N N . THR A 1 91 ? 11.394 -15.044 -5.355 1.00 88.62 91 THR A N 1
ATOM 747 C CA . THR A 1 91 ? 12.846 -14.869 -5.415 1.00 88.62 91 THR A CA 1
ATOM 748 C C . THR A 1 91 ? 13.394 -14.131 -4.204 1.00 88.62 91 THR A C 1
ATOM 750 O O . THR A 1 91 ? 12.810 -13.174 -3.695 1.00 88.62 91 THR A O 1
ATOM 753 N N . THR A 1 92 ? 14.592 -14.531 -3.773 1.00 83.06 92 THR A N 1
ATOM 754 C CA . THR A 1 92 ? 15.316 -13.813 -2.723 1.00 83.06 92 THR A CA 1
ATOM 755 C C . THR A 1 92 ? 15.663 -12.384 -3.141 1.00 83.06 92 THR A C 1
ATOM 757 O O . THR A 1 92 ? 15.592 -11.464 -2.328 1.00 83.06 92 THR A O 1
ATOM 760 N N . ASN A 1 93 ? 16.053 -12.251 -4.413 1.00 84.06 93 ASN A N 1
ATOM 761 C CA . ASN A 1 93 ? 16.541 -11.085 -5.149 1.00 84.06 93 ASN A CA 1
ATOM 762 C C . ASN A 1 93 ? 15.556 -10.431 -6.151 1.00 84.06 93 ASN A C 1
ATOM 764 O O . ASN A 1 93 ? 15.802 -10.649 -7.340 1.00 84.06 93 ASN A O 1
ATOM 768 N N . PRO A 1 94 ? 14.461 -9.718 -5.803 1.00 87.19 94 PRO A N 1
ATOM 769 C CA . PRO A 1 94 ? 13.557 -9.162 -6.819 1.00 87.19 94 PRO A CA 1
ATOM 770 C C . PRO A 1 94 ? 14.277 -8.226 -7.795 1.00 87.19 94 PRO A C 1
ATOM 772 O O . PRO A 1 94 ? 14.850 -7.214 -7.394 1.00 87.19 94 PRO A O 1
ATOM 775 N N . ARG A 1 95 ? 14.213 -8.528 -9.096 1.00 91.50 95 ARG A N 1
ATOM 776 C CA . ARG A 1 95 ? 14.767 -7.648 -10.133 1.00 91.50 95 ARG A CA 1
ATOM 777 C C . ARG A 1 95 ? 13.875 -6.420 -10.283 1.00 91.50 95 ARG A C 1
ATOM 779 O O . ARG A 1 95 ? 12.753 -6.524 -10.773 1.00 91.50 95 ARG A O 1
ATOM 786 N N . LEU A 1 96 ? 14.378 -5.248 -9.904 1.00 92.56 96 LEU A N 1
ATOM 787 C CA . LEU A 1 96 ? 13.585 -4.013 -9.890 1.00 92.56 96 LEU A CA 1
ATOM 788 C C . LEU A 1 96 ? 13.096 -3.585 -11.273 1.00 92.56 96 LEU A C 1
ATOM 790 O O . LEU A 1 96 ? 11.998 -3.050 -11.380 1.00 92.56 96 LEU A O 1
ATOM 794 N N . ASP A 1 97 ? 13.846 -3.883 -12.335 1.00 92.69 97 ASP A N 1
ATOM 795 C CA . ASP A 1 97 ? 13.393 -3.644 -13.712 1.00 92.69 97 ASP A CA 1
ATOM 796 C C . ASP A 1 97 ? 12.182 -4.499 -14.087 1.00 92.69 97 ASP A C 1
ATOM 798 O O . ASP A 1 97 ? 11.363 -4.112 -14.917 1.00 92.69 97 ASP A O 1
ATOM 802 N N . GLN A 1 98 ? 12.055 -5.688 -13.498 1.00 92.75 98 GLN A N 1
ATOM 803 C CA . GLN A 1 98 ? 10.886 -6.531 -13.705 1.00 92.75 98 GLN A CA 1
ATOM 804 C C . GLN A 1 98 ? 9.693 -5.994 -12.915 1.00 92.75 98 GLN A C 1
ATOM 806 O O . GLN A 1 98 ? 8.638 -5.787 -13.499 1.00 92.75 98 GLN A O 1
ATOM 811 N N . VAL A 1 99 ? 9.891 -5.637 -11.642 1.00 94.19 99 VAL A N 1
ATOM 812 C CA . VAL A 1 99 ? 8.852 -4.994 -10.817 1.00 94.19 99 VAL A CA 1
ATOM 813 C C . VAL A 1 99 ? 8.334 -3.706 -11.476 1.00 94.19 99 VAL A C 1
ATOM 815 O O . VAL A 1 99 ? 7.130 -3.490 -11.549 1.00 94.19 99 VAL A O 1
ATOM 818 N N . ALA A 1 100 ? 9.224 -2.861 -12.002 1.00 94.00 100 ALA A N 1
ATOM 819 C CA . ALA A 1 100 ? 8.865 -1.625 -12.699 1.00 94.00 100 ALA A CA 1
ATOM 820 C C . ALA A 1 100 ? 8.056 -1.873 -13.988 1.00 94.00 100 ALA A C 1
ATOM 822 O O . ALA A 1 100 ? 7.088 -1.156 -14.269 1.00 94.00 100 ALA A O 1
ATOM 823 N N . ARG A 1 101 ? 8.427 -2.902 -14.763 1.00 93.44 101 ARG A N 1
ATOM 824 C CA . ARG A 1 101 ? 7.671 -3.316 -15.954 1.00 93.44 101 ARG A CA 1
ATOM 825 C C . ARG A 1 101 ? 6.278 -3.806 -15.582 1.00 93.44 101 ARG A C 1
ATOM 827 O O . ARG A 1 101 ? 5.313 -3.328 -16.170 1.00 93.44 101 ARG A O 1
ATOM 834 N N . ASP A 1 102 ? 6.171 -4.661 -14.574 1.00 93.56 102 ASP A N 1
ATOM 835 C CA . ASP A 1 102 ? 4.891 -5.208 -14.124 1.00 93.56 102 ASP A CA 1
ATOM 836 C C . ASP A 1 102 ? 3.977 -4.106 -13.569 1.00 93.56 102 ASP A C 1
ATOM 838 O O . ASP A 1 102 ? 2.787 -4.076 -13.873 1.00 93.56 102 ASP A O 1
ATOM 842 N N . LEU A 1 103 ? 4.527 -3.135 -12.829 1.00 94.25 103 LEU A N 1
ATOM 843 C CA . LEU A 1 103 ? 3.782 -1.950 -12.386 1.00 94.25 103 LEU A CA 1
ATOM 844 C C . LEU A 1 103 ? 3.213 -1.163 -13.567 1.00 94.25 103 LEU A C 1
ATOM 846 O O . LEU A 1 103 ? 2.039 -0.796 -13.556 1.00 94.25 103 LEU A O 1
ATOM 850 N N . THR A 1 104 ? 4.024 -0.943 -14.600 1.00 92.75 104 THR A N 1
ATOM 851 C CA . THR A 1 104 ? 3.596 -0.226 -15.807 1.00 92.75 104 THR A CA 1
ATOM 852 C C . THR A 1 104 ? 2.515 -1.004 -16.561 1.00 92.75 104 THR A C 1
ATOM 854 O O . THR A 1 104 ? 1.519 -0.416 -16.975 1.00 92.75 104 THR A O 1
ATOM 857 N N . GLN A 1 105 ? 2.663 -2.326 -16.692 1.00 92.19 105 GLN A N 1
ATOM 858 C CA . GLN A 1 105 ? 1.655 -3.200 -17.306 1.00 92.19 105 GLN A CA 1
ATOM 859 C C . GLN A 1 105 ? 0.327 -3.189 -16.537 1.00 92.19 105 GLN A C 1
ATOM 861 O O . GLN A 1 105 ? -0.735 -3.245 -17.148 1.00 92.19 105 GLN A O 1
ATOM 866 N N . ARG A 1 106 ? 0.380 -3.051 -15.207 1.00 90.94 106 ARG A N 1
ATOM 867 C CA . ARG A 1 106 ? -0.790 -2.885 -14.328 1.00 90.94 106 ARG A CA 1
ATOM 868 C C . ARG A 1 106 ? -1.357 -1.455 -14.328 1.00 90.94 106 ARG A C 1
ATOM 870 O O . ARG A 1 106 ? -2.265 -1.166 -13.554 1.00 90.94 106 ARG A O 1
ATOM 877 N N . GLY A 1 107 ? -0.821 -0.544 -15.146 1.00 92.31 107 GLY A N 1
ATOM 878 C CA . GLY A 1 107 ? -1.254 0.856 -15.210 1.00 92.31 107 GLY A CA 1
ATOM 879 C C . GLY A 1 107 ? -0.869 1.691 -13.983 1.00 92.31 107 GLY A C 1
ATOM 880 O O . GLY A 1 107 ? -1.425 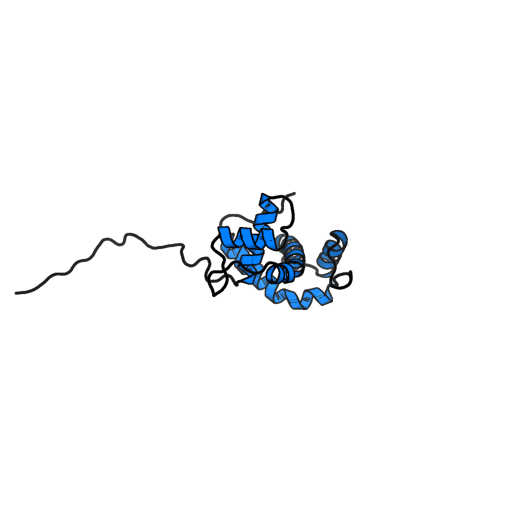2.767 -13.765 1.00 92.31 107 GLY A O 1
ATOM 881 N N . VAL A 1 108 ? 0.071 1.219 -13.158 1.00 91.62 108 VAL A N 1
ATOM 882 C CA . VAL A 1 108 ? 0.541 1.940 -11.972 1.00 91.62 108 VAL A CA 1
ATOM 883 C C . VAL A 1 108 ? 1.631 2.928 -12.376 1.00 91.62 108 VAL A C 1
ATOM 885 O O . VAL A 1 108 ? 2.755 2.553 -12.708 1.00 91.62 108 VAL A O 1
ATOM 888 N N . THR A 1 109 ? 1.306 4.215 -12.303 1.00 90.75 109 THR A N 1
ATOM 889 C CA . THR A 1 109 ? 2.216 5.312 -12.652 1.00 90.75 109 THR A CA 1
ATOM 890 C C . THR A 1 109 ? 2.506 6.217 -11.460 1.00 90.75 109 THR A C 1
ATOM 892 O O . THR A 1 109 ? 1.689 6.372 -10.551 1.00 90.75 109 THR A O 1
ATOM 895 N N . ALA A 1 110 ? 3.659 6.879 -11.492 1.00 87.50 110 ALA A N 1
ATOM 896 C CA . ALA A 1 110 ? 3.999 7.955 -10.574 1.00 87.50 110 ALA A CA 1
ATOM 897 C C . ALA A 1 110 ? 3.208 9.243 -10.884 1.00 87.50 110 ALA A C 1
ATOM 899 O O . ALA A 1 110 ? 2.347 9.297 -11.767 1.00 87.50 110 ALA A O 1
ATOM 900 N N . GLN A 1 111 ? 3.520 10.313 -10.148 1.00 83.31 111 GLN A N 1
ATOM 901 C CA . GLN A 1 111 ? 2.934 11.634 -10.366 1.00 83.31 111 GLN A CA 1
ATOM 902 C C . GLN A 1 111 ? 3.104 12.085 -11.826 1.00 83.31 111 GLN A C 1
ATOM 904 O O . GLN A 1 111 ? 4.152 11.869 -12.438 1.00 83.31 111 GLN A O 1
ATOM 909 N N . TYR A 1 112 ? 2.070 12.741 -12.361 1.00 85.94 112 TYR A N 1
ATOM 910 C CA . TYR A 1 112 ? 2.001 13.187 -13.758 1.00 85.94 112 TYR A CA 1
ATOM 911 C C . TYR A 1 112 ? 2.061 12.040 -14.778 1.00 85.94 112 TYR A C 1
ATOM 913 O O . TYR A 1 112 ? 2.633 12.206 -15.852 1.00 85.94 112 TYR A O 1
ATOM 921 N N . ASN A 1 113 ? 1.488 10.879 -14.435 1.00 84.31 113 ASN A N 1
ATOM 922 C CA . ASN A 1 113 ? 1.409 9.701 -15.305 1.00 84.31 113 ASN A CA 1
ATOM 923 C C . ASN A 1 113 ? 2.784 9.204 -15.794 1.00 84.31 113 ASN A C 1
ATOM 925 O O . ASN A 1 113 ? 2.917 8.638 -16.878 1.00 84.31 113 ASN A O 1
ATOM 929 N N . LYS A 1 114 ? 3.837 9.456 -15.007 1.00 88.44 114 LYS A N 1
ATOM 930 C CA . LYS A 1 114 ? 5.194 9.030 -15.353 1.00 88.44 114 LYS A CA 1
ATOM 931 C C . LYS A 1 114 ? 5.370 7.542 -15.041 1.00 88.44 114 LYS A C 1
ATOM 933 O O . LYS A 1 114 ? 4.939 7.105 -13.970 1.00 88.44 114 LYS A O 1
ATOM 938 N N . PRO A 1 115 ? 6.031 6.766 -15.914 1.00 88.94 115 PRO A N 1
ATOM 939 C CA . PRO A 1 115 ? 6.350 5.379 -15.609 1.00 88.94 115 PRO A CA 1
ATOM 940 C C . PRO A 1 115 ? 7.279 5.317 -14.394 1.00 88.94 115 PRO A C 1
ATOM 942 O O . PRO A 1 115 ? 8.204 6.123 -14.269 1.00 88.94 115 PRO A O 1
ATOM 945 N N . ILE A 1 116 ? 7.023 4.360 -13.505 1.00 90.62 116 ILE A N 1
ATOM 946 C CA . ILE A 1 116 ? 7.869 4.105 -12.338 1.00 90.62 116 ILE A CA 1
ATOM 947 C C . ILE A 1 116 ? 9.117 3.375 -12.824 1.00 90.62 116 ILE A C 1
ATOM 949 O O . ILE A 1 116 ? 9.008 2.327 -13.457 1.00 90.62 116 ILE A O 1
ATOM 953 N N . ARG A 1 117 ? 10.304 3.916 -12.544 1.00 91.44 117 ARG A N 1
ATOM 954 C CA . ARG A 1 117 ? 11.575 3.302 -12.947 1.00 91.44 117 ARG A CA 1
ATOM 955 C C . ARG A 1 117 ? 12.174 2.497 -11.802 1.00 91.44 117 ARG A C 1
ATOM 957 O O . ARG A 1 117 ? 11.928 2.789 -10.635 1.00 91.44 117 ARG A O 1
ATOM 964 N N . ALA A 1 118 ? 13.049 1.546 -12.123 1.00 90.38 118 ALA A N 1
ATOM 965 C CA . ALA A 1 118 ? 13.799 0.788 -11.119 1.00 90.38 118 ALA A CA 1
ATOM 966 C C . ALA A 1 118 ? 14.570 1.701 -10.143 1.00 90.38 118 ALA A C 1
ATOM 968 O O . ALA A 1 118 ? 14.579 1.458 -8.938 1.00 90.38 118 ALA A O 1
ATOM 969 N N . SER A 1 119 ? 15.131 2.810 -10.638 1.00 89.12 119 SER A N 1
ATOM 970 C CA . SER A 1 119 ? 15.797 3.821 -9.806 1.00 89.12 119 SER A CA 1
ATOM 971 C C . SER A 1 119 ? 14.868 4.462 -8.771 1.00 89.12 119 SER A C 1
ATOM 973 O O . SER A 1 119 ? 15.307 4.772 -7.666 1.00 89.12 119 SER A O 1
ATOM 975 N N . ASP A 1 120 ? 13.583 4.633 -9.097 1.00 87.38 120 ASP A N 1
ATOM 976 C CA . ASP A 1 120 ? 12.589 5.192 -8.176 1.00 87.38 120 ASP A CA 1
ATOM 977 C C . ASP A 1 120 ? 12.220 4.206 -7.065 1.00 87.38 120 ASP A C 1
ATOM 979 O O . ASP A 1 120 ? 11.774 4.632 -6.000 1.00 87.38 120 ASP A O 1
ATOM 983 N N . LEU A 1 121 ? 12.407 2.903 -7.305 1.00 91.00 121 LEU A N 1
ATOM 984 C CA . LEU A 1 121 ? 12.126 1.836 -6.346 1.00 91.00 121 LEU A CA 1
ATOM 985 C C . LEU A 1 121 ? 13.222 1.697 -5.285 1.00 91.00 121 LEU A C 1
ATOM 987 O O . LEU A 1 121 ? 12.910 1.334 -4.153 1.00 91.00 121 LEU A O 1
ATOM 991 N N . ASN A 1 122 ? 14.476 2.038 -5.614 1.00 89.94 122 ASN A N 1
ATOM 992 C CA . ASN A 1 122 ? 15.623 1.899 -4.705 1.00 89.94 122 ASN A CA 1
ATOM 993 C C . ASN A 1 122 ? 15.394 2.568 -3.342 1.00 89.94 122 ASN A C 1
ATOM 995 O O . ASN A 1 122 ? 15.714 1.991 -2.307 1.00 89.94 122 ASN A O 1
ATOM 999 N N . LYS A 1 123 ? 14.763 3.747 -3.322 1.00 89.06 123 LYS A N 1
ATOM 1000 C CA . LYS A 1 123 ? 14.478 4.490 -2.081 1.00 89.06 123 LYS A CA 1
ATOM 1001 C C . LYS A 1 123 ? 13.478 3.798 -1.144 1.00 89.06 123 LYS A C 1
ATOM 1003 O O . LYS A 1 123 ? 13.361 4.194 0.010 1.00 89.06 123 LYS A O 1
ATOM 1008 N N . TYR A 1 124 ? 12.730 2.809 -1.636 1.00 89.31 124 TYR A N 1
ATOM 1009 C CA . TYR A 1 124 ? 11.728 2.086 -0.855 1.00 89.31 124 TYR A CA 1
ATOM 1010 C C . TYR A 1 124 ? 12.216 0.725 -0.348 1.00 89.31 124 TYR A C 1
ATOM 1012 O O . TYR A 1 124 ? 11.549 0.144 0.506 1.00 89.31 124 TYR A O 1
ATOM 1020 N N . LEU A 1 125 ? 13.352 0.211 -0.838 1.00 90.69 125 LEU A N 1
ATOM 1021 C CA . LEU A 1 125 ? 13.761 -1.180 -0.605 1.00 90.69 125 LEU A CA 1
ATOM 1022 C C . LEU A 1 125 ? 13.904 -1.525 0.872 1.00 90.69 125 LEU A C 1
ATOM 1024 O O . LEU A 1 125 ? 13.335 -2.525 1.300 1.00 90.69 125 LEU A O 1
ATOM 1028 N N . ASP A 1 126 ? 14.575 -0.686 1.658 1.00 90.25 126 ASP A N 1
ATOM 1029 C CA . ASP A 1 126 ? 14.761 -0.941 3.091 1.00 90.25 126 ASP A CA 1
ATOM 1030 C C . ASP A 1 126 ? 13.413 -1.000 3.819 1.00 90.25 126 ASP A C 1
ATOM 1032 O O . ASP A 1 126 ? 13.151 -1.887 4.635 1.00 90.25 126 ASP A O 1
ATOM 1036 N N . THR A 1 127 ? 12.502 -0.090 3.460 1.00 91.19 127 THR A N 1
ATOM 1037 C CA . THR A 1 127 ? 11.145 -0.059 4.017 1.00 91.19 127 THR A CA 1
ATOM 1038 C C . THR A 1 127 ? 10.350 -1.295 3.600 1.00 91.19 127 THR A C 1
ATOM 1040 O O . THR A 1 127 ? 9.655 -1.887 4.427 1.00 91.19 127 THR A O 1
ATOM 1043 N N . PHE A 1 128 ? 10.464 -1.721 2.342 1.00 92.94 128 PHE A N 1
ATOM 1044 C CA . PHE A 1 128 ? 9.777 -2.896 1.813 1.00 92.94 128 PHE A CA 1
ATOM 1045 C C . PHE A 1 128 ? 10.291 -4.189 2.429 1.00 92.94 128 PHE A C 1
ATOM 1047 O O . PHE A 1 128 ? 9.484 -5.020 2.839 1.00 92.94 128 PHE A O 1
ATOM 1054 N N . GLN A 1 129 ? 11.607 -4.344 2.561 1.00 91.94 129 GLN A N 1
ATOM 1055 C CA . GLN A 1 129 ? 12.216 -5.492 3.222 1.00 91.94 129 GLN A CA 1
ATOM 1056 C C . GLN A 1 129 ? 11.792 -5.565 4.686 1.00 91.94 129 GLN A C 1
ATOM 1058 O O . GLN A 1 129 ? 11.315 -6.609 5.133 1.00 91.94 129 GLN A O 1
ATOM 1063 N N . ARG A 1 130 ? 11.871 -4.445 5.418 1.00 91.50 130 ARG A N 1
ATOM 1064 C CA . ARG A 1 130 ? 11.403 -4.371 6.806 1.00 91.50 130 ARG A CA 1
ATOM 1065 C C . ARG A 1 130 ? 9.923 -4.751 6.912 1.00 91.50 130 ARG A C 1
ATOM 1067 O O . ARG A 1 130 ? 9.575 -5.587 7.749 1.00 91.50 130 ARG A O 1
ATOM 1074 N N . ARG A 1 131 ? 9.054 -4.184 6.063 1.00 92.31 131 ARG A N 1
ATOM 1075 C CA . ARG A 1 131 ? 7.615 -4.505 6.040 1.00 92.31 131 ARG A CA 1
ATOM 1076 C C . ARG A 1 131 ? 7.390 -5.982 5.725 1.00 92.31 131 ARG A C 1
ATOM 1078 O O 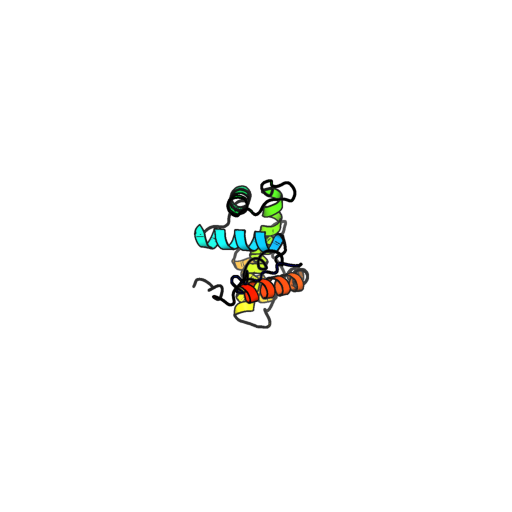. ARG A 1 131 ? 6.678 -6.641 6.467 1.00 92.31 131 ARG A O 1
ATOM 1085 N N . TYR A 1 132 ? 8.033 -6.526 4.695 1.00 90.81 132 TYR A N 1
ATOM 1086 C CA . TYR A 1 132 ? 7.906 -7.934 4.310 1.00 90.81 132 TYR A CA 1
ATOM 1087 C C . TYR A 1 132 ? 8.313 -8.881 5.432 1.00 90.81 132 TYR A C 1
ATOM 1089 O O . TYR A 1 132 ? 7.530 -9.755 5.782 1.00 90.81 132 TYR A O 1
ATOM 1097 N N . ASN A 1 133 ? 9.466 -8.661 6.064 1.00 89.50 133 ASN A N 1
ATOM 1098 C CA . ASN A 1 133 ? 9.904 -9.481 7.193 1.00 89.50 133 ASN A CA 1
ATOM 1099 C C . ASN A 1 133 ? 8.909 -9.398 8.356 1.00 89.50 133 ASN A C 1
ATOM 1101 O O . ASN A 1 133 ? 8.490 -10.423 8.883 1.00 89.50 133 ASN A O 1
ATOM 1105 N N . THR A 1 134 ? 8.457 -8.188 8.699 1.00 87.75 134 THR A N 1
ATOM 1106 C CA . THR A 1 134 ? 7.471 -7.980 9.772 1.00 87.75 134 THR A CA 1
ATOM 1107 C C . THR A 1 134 ? 6.153 -8.711 9.480 1.00 87.75 134 THR A C 1
ATOM 1109 O O . THR A 1 134 ? 5.578 -9.344 10.365 1.00 87.75 134 THR A O 1
ATOM 1112 N N . LEU A 1 135 ? 5.670 -8.655 8.234 1.00 85.62 135 LEU A N 1
ATOM 1113 C CA . LEU A 1 135 ? 4.422 -9.303 7.833 1.00 85.62 135 LEU A CA 1
ATOM 1114 C C . LEU A 1 135 ? 4.563 -10.827 7.700 1.00 85.62 135 LEU A C 1
ATOM 1116 O O . LEU A 1 135 ? 3.626 -11.539 8.053 1.00 85.62 135 LEU A O 1
ATOM 1120 N N . GLN A 1 136 ? 5.711 -11.342 7.251 1.00 82.25 136 GLN A N 1
ATOM 1121 C CA . GLN A 1 136 ? 5.973 -12.782 7.125 1.00 82.25 136 GLN A CA 1
ATOM 1122 C C . GLN A 1 136 ? 6.162 -13.463 8.479 1.00 82.25 136 GLN A C 1
ATOM 1124 O O . GLN A 1 136 ? 5.544 -14.496 8.716 1.00 82.25 136 GLN A O 1
ATOM 1129 N N . THR A 1 137 ? 6.921 -12.863 9.402 1.00 72.12 137 THR A N 1
ATOM 1130 C CA . THR A 1 137 ? 7.059 -13.382 10.776 1.00 72.12 137 THR A CA 1
ATOM 1131 C C . THR A 1 137 ? 5.695 -13.525 11.447 1.00 72.12 137 THR A C 1
ATOM 1133 O O . THR A 1 137 ? 5.442 -14.478 12.177 1.00 72.12 137 THR A O 1
ATOM 1136 N N . ARG A 1 138 ? 4.769 -12.612 11.140 1.00 68.38 138 ARG A N 1
ATOM 1137 C CA . ARG A 1 138 ? 3.396 -12.663 11.643 1.00 68.38 138 ARG A CA 1
ATOM 1138 C C . ARG A 1 138 ? 2.495 -13.637 10.873 1.00 68.38 138 ARG A C 1
ATOM 1140 O O . ARG A 1 138 ? 1.571 -14.194 11.454 1.00 68.38 138 ARG A O 1
ATOM 1147 N N . SER A 1 139 ? 2.783 -13.859 9.591 1.00 57.09 139 SER A N 1
ATOM 1148 C CA . SER A 1 139 ? 2.104 -14.829 8.718 1.00 57.09 139 SER A CA 1
ATOM 1149 C C . SER A 1 139 ? 2.655 -16.253 8.864 1.00 57.09 139 SER A C 1
ATOM 1151 O O . SER A 1 139 ? 2.250 -17.137 8.117 1.00 57.09 139 SER A O 1
ATOM 1153 N N . GLY A 1 140 ? 3.495 -16.525 9.871 1.00 41.53 140 GLY A N 1
ATOM 1154 C CA . GLY A 1 140 ? 3.927 -17.870 10.282 1.00 41.53 140 GLY A CA 1
ATOM 1155 C C . GLY A 1 140 ? 2.797 -18.831 10.700 1.00 41.53 140 GLY A C 1
ATOM 1156 O O . GLY A 1 140 ? 3.084 -19.901 11.222 1.00 41.53 140 GLY A O 1
ATOM 1157 N N . ALA A 1 141 ? 1.530 -18.470 10.451 1.00 36.72 141 ALA A N 1
ATOM 1158 C CA . ALA A 1 141 ? 0.346 -19.325 10.527 1.00 36.72 141 ALA A CA 1
ATOM 1159 C C . ALA A 1 141 ? -0.409 -19.511 9.183 1.00 36.72 141 ALA A C 1
ATOM 1161 O O . ALA A 1 141 ? -1.350 -20.295 9.151 1.00 36.72 141 ALA A O 1
ATOM 1162 N N . ALA A 1 142 ? -0.028 -18.839 8.084 1.00 31.56 142 ALA A N 1
ATOM 1163 C CA . ALA A 1 142 ? -0.371 -19.184 6.692 1.00 31.56 142 ALA A CA 1
ATOM 1164 C C . ALA A 1 142 ? 0.258 -18.168 5.711 1.00 31.56 142 ALA A C 1
ATOM 1166 O O . ALA A 1 142 ? 0.106 -16.961 5.914 1.00 31.56 142 ALA A O 1
ATOM 1167 N N . PRO A 1 143 ? 0.902 -18.607 4.612 1.00 38.38 143 PRO A N 1
ATOM 1168 C CA . PRO A 1 143 ? 1.428 -17.695 3.603 1.00 38.38 143 PRO A CA 1
ATOM 1169 C C . PRO A 1 143 ? 0.293 -16.914 2.932 1.00 38.38 143 PRO A C 1
ATOM 1171 O O . PRO A 1 143 ? -0.757 -17.477 2.614 1.00 38.38 143 PRO A O 1
ATOM 1174 N N . ILE A 1 144 ? 0.541 -15.626 2.670 1.00 46.88 144 ILE A N 1
ATOM 1175 C CA . ILE A 1 144 ? -0.263 -14.785 1.776 1.00 46.88 144 ILE A CA 1
ATOM 1176 C C . ILE A 1 144 ? -0.232 -15.461 0.401 1.00 46.88 144 ILE A C 1
ATOM 1178 O O . ILE A 1 144 ? 0.709 -15.294 -0.373 1.00 46.88 144 ILE A O 1
ATOM 1182 N N . ARG A 1 145 ? -1.218 -16.322 0.140 1.00 36.12 145 ARG A N 1
ATOM 1183 C CA . ARG A 1 145 ? -1.384 -16.995 -1.144 1.00 36.12 145 ARG A CA 1
ATOM 1184 C C . ARG A 1 145 ? -1.714 -15.927 -2.174 1.00 36.12 145 ARG A C 1
ATOM 1186 O O . ARG A 1 145 ? -2.777 -15.317 -2.109 1.00 36.12 145 ARG A O 1
ATOM 1193 N N . ALA A 1 146 ? -0.798 -15.728 -3.115 1.00 36.81 146 ALA A N 1
ATOM 1194 C CA . ALA A 1 146 ? -1.103 -15.095 -4.385 1.00 36.81 146 ALA A CA 1
ATOM 1195 C C . ALA A 1 146 ? -2.279 -15.861 -5.010 1.00 36.81 146 ALA A C 1
ATOM 1197 O O . ALA A 1 146 ? -2.167 -17.058 -5.294 1.00 36.81 146 ALA A O 1
ATOM 1198 N N . ALA A 1 147 ? -3.431 -15.198 -5.111 1.00 36.44 147 ALA A N 1
ATOM 1199 C CA . ALA A 1 147 ? -4.560 -15.712 -5.866 1.00 36.44 147 ALA A CA 1
ATOM 1200 C C . ALA A 1 147 ? -4.141 -15.801 -7.340 1.00 36.44 147 ALA A C 1
ATOM 1202 O O . ALA A 1 147 ? -3.453 -14.920 -7.856 1.00 36.44 147 ALA A O 1
ATOM 1203 N N . ARG A 1 148 ? -4.478 -16.943 -7.927 1.00 32.97 148 ARG A N 1
ATOM 1204 C CA . ARG A 1 148 ? -4.004 -17.462 -9.206 1.00 32.97 148 ARG A CA 1
ATOM 1205 C C . ARG A 1 148 ? -4.843 -16.949 -10.367 1.00 32.97 148 ARG A C 1
ATOM 1207 O O . ARG A 1 148 ? -6.054 -16.744 -10.137 1.00 32.97 148 ARG A O 1
#